Protein AF-A0A2J8MGM9-F1 (afdb_monomer)

InterPro domains:
  IPR020984 Speedy [PF11357] (32-90)
  IPR057742 Speedy E [PTHR31156] (1-90)

Radius of gyration: 18.79 Å; Cα contacts (8 Å, |Δi|>4): 68; chains: 1; bounding box: 29×54×42 Å

Secondary structure (DSSP, 8-state):
-PPPP--------BTTB----------SS-HHHHHHHHHHHTSHHHHHHHHH-TT-SSS-HHHHHHHHHHHHHS---TTT--HHHHHHT-

pLDDT: mean 79.92, std 18.1, range [38.66, 97.62]

Solvent-accessible surface area (backbone atoms only — not comparable to full-atom values): 5604 Å² total; per-residue (Å²): 136,82,84,80,86,79,76,64,60,68,62,80,63,70,90,84,51,86,49,78,51,70,63,72,83,60,68,78,53,50,74,54,36,54,52,30,49,56,54,45,61,68,32,74,67,50,40,51,50,57,67,65,45,78,82,38,82,76,66,31,75,63,47,52,50,44,30,43,48,44,47,40,67,68,71,61,61,42,86,72,66,47,72,67,57,53,63,75,46,91

Mean predicted aligned error: 11.96 Å

Nearest PDB structures (foldseek):
  7e34-assembly1_B-2  TM=9.172E-01  e=4.838E-02  Homo sapiens
  8t8m-assembly1_A  TM=3.516E-01  e=7.534E+00  Homo sapiens

Sequence (90 aa):
RAPEPEDTWVVEMLCGLKMKLKRKRASSVLPEHHKAFNRLLGDPVVQKFLAWDKDLRVSDKYLLAMVIAYFSRAGLFSWQYQRIHFFLAL

Organism: Pan troglodytes (NCBI:txid9598)

Foldseek 3Di:
DDDDDQPWDFDDDDPRDGDGPRPPPPPLQDVLLVVLLVVLCVDPVVVVVVVVPPVCPCPDPVLSVQLSNVSSVVPDGSVPDDNVSSVVRD

Structure (mmCIF, N/CA/C/O backbone):
data_AF-A0A2J8MGM9-F1
#
_entry.id   AF-A0A2J8MGM9-F1
#
loop_
_atom_site.group_PDB
_atom_site.id
_atom_site.type_symbol
_atom_site.label_atom_id
_atom_site.label_alt_id
_atom_site.label_comp_id
_atom_site.label_asym_id
_atom_site.label_entity_id
_atom_site.label_seq_id
_atom_site.pdbx_PDB_ins_code
_atom_site.Cartn_x
_atom_site.Cartn_y
_atom_site.Cartn_z
_atom_site.occupancy
_atom_site.B_iso_or_equiv
_atom_site.auth_seq_id
_atom_site.auth_comp_id
_atom_site.auth_asym_id
_atom_site.auth_atom_id
_atom_site.pdbx_PDB_model_num
ATOM 1 N N . ARG A 1 1 ? 15.089 21.625 31.103 1.00 38.66 1 ARG A N 1
ATOM 2 C CA . ARG A 1 1 ? 14.174 20.877 30.208 1.00 38.66 1 ARG A CA 1
ATOM 3 C C . ARG A 1 1 ? 13.393 21.924 29.423 1.00 38.66 1 ARG A C 1
ATOM 5 O O . ARG A 1 1 ? 12.541 22.570 30.013 1.00 38.66 1 ARG A O 1
ATOM 12 N N . ALA A 1 2 ? 13.812 22.209 28.189 1.00 38.66 2 ALA A N 1
ATOM 13 C CA . ALA A 1 2 ? 13.177 23.215 27.336 1.00 38.66 2 ALA A CA 1
ATOM 14 C C . ALA A 1 2 ? 11.838 22.676 26.789 1.00 38.66 2 ALA A C 1
ATOM 16 O O . ALA A 1 2 ? 11.737 21.461 26.606 1.00 38.66 2 ALA A O 1
ATOM 17 N N . PRO A 1 3 ? 10.813 23.522 26.582 1.00 49.84 3 PRO A N 1
ATOM 18 C CA . PRO A 1 3 ? 9.556 23.099 25.980 1.00 49.84 3 PRO A CA 1
ATOM 19 C C . PRO A 1 3 ? 9.710 22.998 24.454 1.00 49.84 3 PRO A C 1
ATOM 21 O O . PRO A 1 3 ? 10.239 23.905 23.817 1.00 49.84 3 PRO A O 1
ATOM 24 N N . GLU A 1 4 ? 9.262 21.878 23.889 1.00 51.53 4 GLU A N 1
ATOM 25 C CA . GLU A 1 4 ? 9.214 21.612 22.445 1.00 51.53 4 GLU A CA 1
ATOM 26 C C . GLU A 1 4 ? 8.316 22.636 21.713 1.00 51.53 4 GLU A C 1
ATOM 28 O O . GLU A 1 4 ? 7.290 23.051 22.265 1.00 51.53 4 GLU A O 1
ATOM 33 N N . PRO A 1 5 ? 8.653 23.052 20.478 1.00 50.31 5 PRO A N 1
ATOM 34 C CA . PRO A 1 5 ? 7.871 24.037 19.736 1.00 50.31 5 PRO A CA 1
ATOM 35 C C . PRO A 1 5 ? 6.562 23.431 19.204 1.00 50.31 5 PRO A C 1
ATOM 37 O O . PRO A 1 5 ? 6.560 22.519 18.380 1.00 50.31 5 PRO A O 1
ATOM 40 N N . GLU A 1 6 ? 5.420 23.959 19.652 1.00 52.09 6 GLU A N 1
ATOM 41 C CA . GLU A 1 6 ? 4.116 23.622 19.075 1.00 52.09 6 GLU A CA 1
ATOM 42 C C . GLU A 1 6 ? 3.905 24.322 17.722 1.00 52.09 6 GLU A C 1
ATOM 44 O O . GLU A 1 6 ? 3.634 25.523 17.669 1.00 52.09 6 GLU A O 1
ATOM 49 N N . ASP A 1 7 ? 3.923 23.552 16.631 1.00 54.59 7 ASP A N 1
ATOM 50 C CA . ASP A 1 7 ? 3.585 23.997 15.270 1.00 54.59 7 ASP A CA 1
ATOM 51 C C . ASP A 1 7 ? 2.095 24.384 15.142 1.00 54.59 7 ASP A C 1
ATOM 53 O O . ASP A 1 7 ? 1.242 23.622 14.676 1.00 54.59 7 ASP A O 1
ATOM 57 N N . THR A 1 8 ? 1.750 25.596 15.577 1.00 47.16 8 THR A N 1
ATOM 58 C CA . THR A 1 8 ? 0.402 26.171 15.465 1.00 47.16 8 THR A CA 1
ATOM 59 C C . THR A 1 8 ? 0.403 27.316 14.461 1.00 47.16 8 THR A C 1
ATOM 61 O O . THR A 1 8 ? 0.658 28.460 14.821 1.00 47.16 8 THR A O 1
ATOM 64 N N . TRP A 1 9 ? 0.068 27.037 13.203 1.00 54.16 9 TRP A N 1
ATOM 65 C CA . TRP A 1 9 ? -0.202 28.091 12.223 1.00 54.16 9 TRP A CA 1
ATOM 66 C C . TRP A 1 9 ? -1.632 28.611 12.417 1.00 54.16 9 TRP A C 1
ATOM 68 O O . TRP A 1 9 ? -2.600 27.875 12.236 1.00 54.16 9 TRP A O 1
ATOM 78 N N . VAL A 1 10 ? -1.776 29.875 12.815 1.00 50.00 10 VAL A N 1
ATOM 79 C CA . VAL A 1 10 ? -3.070 30.572 12.837 1.00 50.00 10 VAL A CA 1
ATOM 80 C C . VAL A 1 10 ? -3.374 31.006 11.404 1.00 50.00 10 VAL A C 1
ATOM 82 O O . VAL A 1 10 ? -2.702 31.885 10.879 1.00 50.00 10 VAL A O 1
ATOM 85 N N . VAL A 1 11 ? -4.353 30.378 10.750 1.00 52.06 11 VAL A N 1
ATOM 86 C CA . VAL A 1 11 ? -4.866 30.864 9.461 1.00 52.06 11 VAL A CA 1
ATOM 87 C C . VAL A 1 11 ? -5.885 31.956 9.766 1.00 52.06 11 VAL A C 1
ATOM 89 O O . VAL A 1 11 ? -6.998 31.670 10.205 1.00 52.06 11 VAL A O 1
ATOM 92 N N . GLU A 1 12 ? -5.484 33.213 9.606 1.00 55.69 12 GLU A N 1
ATOM 93 C CA . GLU A 1 12 ? -6.382 34.356 9.751 1.00 55.69 12 GLU A CA 1
ATOM 94 C C . GLU A 1 12 ? -7.233 34.529 8.478 1.00 55.69 12 GLU A C 1
ATOM 96 O O . GLU A 1 12 ? -6.706 34.691 7.384 1.00 55.69 12 GLU A O 1
ATOM 101 N N . MET A 1 13 ? -8.558 34.515 8.681 1.00 50.31 13 MET A N 1
ATOM 102 C CA . MET A 1 13 ? -9.659 34.926 7.794 1.00 50.31 13 MET A CA 1
ATOM 103 C C . MET A 1 13 ? -10.281 33.931 6.794 1.00 50.31 13 MET A C 1
ATOM 105 O O . MET A 1 13 ? -9.932 33.873 5.620 1.00 50.31 13 MET A O 1
ATOM 109 N N . LEU A 1 14 ? -11.417 33.362 7.217 1.00 54.12 14 LEU A N 1
ATOM 110 C CA . LEU A 1 14 ? -12.672 33.471 6.460 1.00 54.12 14 LEU A CA 1
ATOM 111 C C . LEU A 1 14 ? -13.569 34.472 7.213 1.00 54.12 14 LEU A C 1
ATOM 113 O O . LEU A 1 14 ? -13.948 34.227 8.355 1.00 54.12 14 LEU A O 1
ATOM 117 N N . CYS A 1 15 ? -13.846 35.629 6.603 1.00 56.69 15 CYS A N 1
ATOM 118 C CA . CYS A 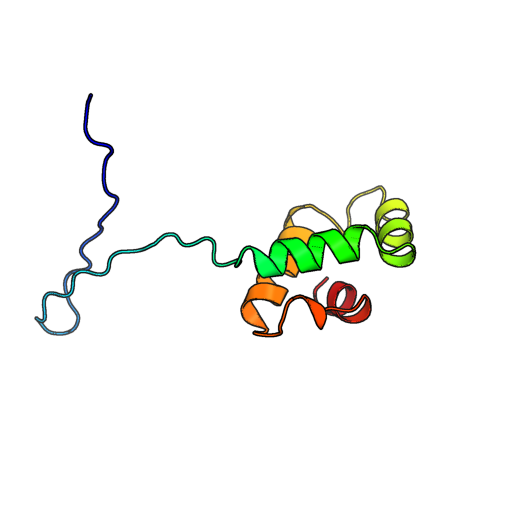1 15 ? -14.831 36.623 7.066 1.00 56.69 15 CYS A CA 1
ATOM 119 C C . CYS A 1 15 ? -14.711 37.088 8.537 1.00 56.69 15 CYS A C 1
ATOM 121 O O . CYS A 1 15 ? -15.693 37.085 9.273 1.00 56.69 15 CYS A O 1
ATOM 123 N N . GLY A 1 16 ? -13.519 37.505 8.983 1.00 59.28 16 GLY A N 1
ATOM 124 C CA . GLY A 1 16 ? -13.350 38.202 10.273 1.00 59.28 16 GLY A CA 1
ATOM 125 C C . GLY A 1 16 ? -13.494 37.339 11.536 1.00 59.28 16 GLY A C 1
ATOM 126 O O . GLY A 1 16 ? -13.289 37.843 12.639 1.00 59.28 16 GLY A O 1
ATOM 127 N N . LEU A 1 17 ? -13.783 36.040 11.404 1.00 60.56 17 LEU A N 1
ATOM 128 C CA . LEU A 1 17 ? -1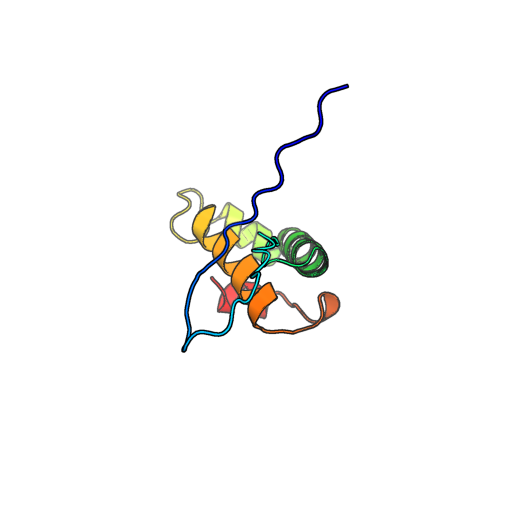3.835 35.112 12.530 1.00 60.56 17 LEU A CA 1
ATOM 129 C C . LEU A 1 17 ? -12.460 34.465 12.753 1.00 60.56 17 LEU A C 1
ATOM 131 O O . LEU A 1 17 ? -11.972 33.684 11.934 1.00 60.56 17 LEU A O 1
ATOM 135 N N . LYS A 1 18 ? -11.822 34.788 13.882 1.00 61.50 18 LYS A N 1
ATOM 136 C CA . LYS A 1 18 ? -10.521 34.228 14.272 1.00 61.50 18 LYS A CA 1
ATOM 137 C C . LYS A 1 18 ? -10.679 32.766 14.696 1.00 61.50 18 LYS A C 1
ATOM 139 O O . LYS A 1 18 ? -11.029 32.483 15.838 1.00 61.50 18 LYS A O 1
ATOM 144 N N . MET A 1 19 ? -10.390 31.831 13.794 1.00 66.12 19 MET A N 1
ATOM 145 C CA . MET A 1 19 ? -10.330 30.402 14.114 1.00 66.12 19 MET A CA 1
ATOM 146 C C . MET A 1 19 ? -8.880 29.926 14.239 1.00 66.12 19 MET A C 1
ATOM 148 O O . MET A 1 19 ? -8.049 30.161 13.365 1.00 66.12 19 MET A O 1
ATOM 152 N N . LYS A 1 20 ? -8.557 29.225 15.333 1.00 65.94 20 LYS A N 1
ATOM 153 C CA . LYS A 1 20 ? -7.268 28.537 15.489 1.00 65.94 20 LYS A CA 1
ATOM 154 C C . LYS A 1 20 ? -7.368 27.142 14.878 1.00 65.94 20 LYS A C 1
ATOM 156 O O . LYS A 1 20 ? -7.814 26.208 15.539 1.00 65.94 20 LYS A O 1
ATOM 161 N N . LEU A 1 21 ? -6.919 26.983 13.637 1.00 58.38 21 LEU A N 1
ATOM 162 C CA . LEU A 1 21 ? -6.755 25.658 13.049 1.00 58.38 21 LEU A CA 1
ATOM 163 C C . LEU A 1 21 ? -5.447 25.042 13.559 1.00 58.38 21 LEU A C 1
ATOM 165 O O . LEU A 1 21 ? -4.366 25.312 13.044 1.00 58.38 21 LEU A O 1
ATOM 169 N N . LYS A 1 22 ? -5.525 24.187 14.582 1.00 59.91 22 LYS A N 1
ATOM 170 C CA . LYS A 1 22 ? -4.40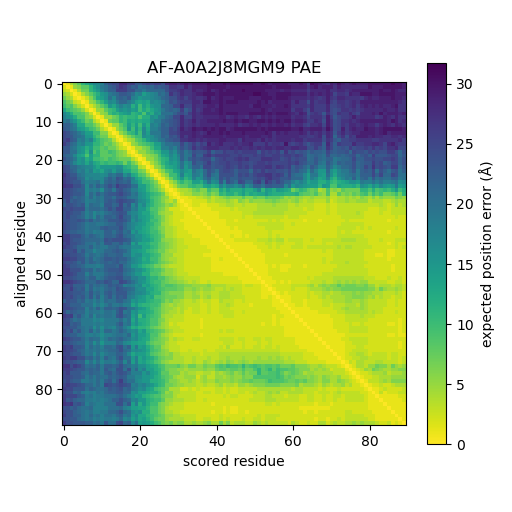8 23.298 14.923 1.00 59.91 22 LYS A CA 1
ATOM 171 C C . LYS A 1 22 ? -4.266 22.310 13.766 1.00 59.91 22 LYS A C 1
ATOM 173 O O . LYS A 1 22 ? -5.014 21.336 13.690 1.00 59.91 22 LYS A O 1
ATOM 178 N N . ARG A 1 23 ? -3.323 22.549 12.850 1.00 54.72 23 ARG A N 1
ATOM 179 C CA . ARG A 1 23 ? -2.912 21.529 11.880 1.00 54.72 23 ARG A CA 1
ATOM 180 C C . ARG A 1 23 ? -2.226 20.418 12.672 1.00 54.72 23 ARG A C 1
ATOM 182 O O . ARG A 1 23 ? -1.009 20.392 12.797 1.00 54.72 23 ARG A O 1
ATOM 189 N N . LYS A 1 24 ? -3.006 19.470 13.198 1.00 57.44 24 LYS A N 1
ATOM 190 C CA . LYS A 1 24 ? -2.467 18.145 13.481 1.00 57.44 24 LYS A CA 1
ATOM 191 C C . LYS A 1 24 ? -1.992 17.640 12.131 1.00 57.44 24 LYS A C 1
ATOM 193 O O . LYS A 1 24 ? -2.808 17.301 11.276 1.00 57.44 24 LYS A O 1
ATOM 198 N N . ARG A 1 25 ? -0.677 17.603 11.925 1.00 52.66 25 ARG A N 1
ATOM 199 C CA . ARG A 1 25 ? -0.069 16.765 10.894 1.00 52.66 25 ARG A CA 1
ATOM 200 C C . ARG A 1 25 ? -0.260 15.320 11.356 1.00 52.66 25 ARG A C 1
ATOM 202 O O . ARG A 1 25 ? 0.679 14.634 11.732 1.00 52.66 25 ARG A O 1
ATOM 209 N N . ALA A 1 26 ? -1.519 14.903 11.455 1.00 56.31 26 ALA A N 1
ATOM 210 C CA . ALA A 1 26 ? -1.847 13.517 11.635 1.00 56.31 26 ALA A CA 1
ATOM 211 C C . ALA A 1 26 ? -1.307 12.852 10.379 1.00 56.31 26 ALA A C 1
ATOM 213 O O . ALA A 1 26 ? -1.627 13.273 9.265 1.00 56.31 26 ALA A O 1
ATOM 214 N N . SER A 1 27 ? -0.448 11.855 10.565 1.00 55.47 27 SER A N 1
ATOM 215 C CA . SER A 1 27 ? -0.359 10.771 9.602 1.00 55.47 27 SER A CA 1
ATOM 216 C C . SER A 1 27 ? -1.785 10.501 9.119 1.00 55.47 27 SER A C 1
ATOM 218 O O . SER A 1 27 ? -2.628 10.116 9.929 1.00 55.47 27 SER A O 1
ATOM 220 N N . SER A 1 28 ? -2.102 10.797 7.850 1.00 62.84 28 SER A N 1
ATOM 221 C CA . SER A 1 28 ? -3.458 10.536 7.341 1.00 62.84 28 SER A CA 1
ATOM 222 C C . SER A 1 28 ? -3.770 9.043 7.398 1.00 62.84 28 SER A C 1
ATOM 224 O O . SER A 1 28 ? -4.921 8.640 7.280 1.00 62.84 28 SER A O 1
ATOM 226 N N . VAL A 1 29 ? -2.720 8.236 7.551 1.00 68.75 29 VAL A N 1
ATOM 227 C CA . VAL A 1 29 ? -2.773 6.805 7.706 1.00 68.75 29 VAL A CA 1
ATOM 228 C C . VAL A 1 29 ? -2.928 6.455 9.176 1.00 68.75 29 VAL A C 1
ATOM 230 O O . VAL A 1 29 ? -2.021 6.644 9.991 1.00 68.75 29 VAL A O 1
ATOM 233 N N . LEU A 1 30 ? -4.103 5.927 9.499 1.00 77.75 30 LEU A N 1
ATOM 234 C CA . LEU A 1 30 ? -4.401 5.343 10.798 1.00 77.75 30 LEU A CA 1
ATOM 235 C C . LEU A 1 30 ? -3.545 4.069 11.013 1.00 77.75 30 LEU A C 1
ATOM 237 O O . LEU A 1 30 ? -3.367 3.297 10.062 1.00 77.75 30 LEU A O 1
ATOM 241 N N . PRO A 1 31 ? -3.023 3.800 12.228 1.00 81.31 31 PRO A N 1
ATOM 242 C CA . PRO A 1 31 ? -2.205 2.612 12.521 1.00 81.31 31 PRO A CA 1
ATOM 243 C C . PRO A 1 31 ? -2.834 1.273 12.093 1.00 81.31 31 PRO A C 1
ATOM 245 O O . PRO A 1 31 ? -2.135 0.312 11.768 1.00 81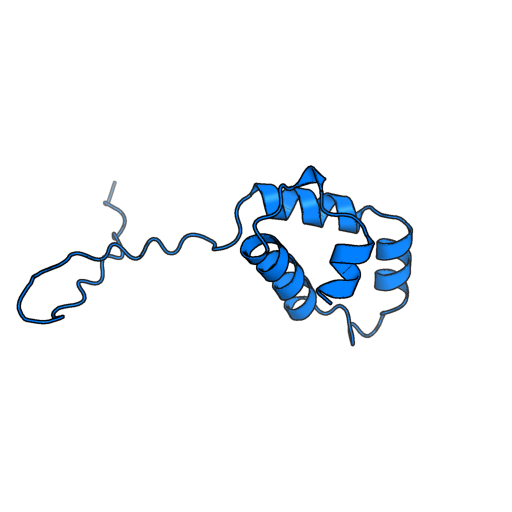.31 31 PRO A O 1
ATOM 248 N N . GLU A 1 32 ? -4.158 1.200 12.055 1.00 85.69 32 GLU A N 1
ATOM 249 C CA . GLU A 1 32 ? -4.946 0.056 11.607 1.00 85.69 32 GLU A CA 1
ATOM 250 C C . GLU A 1 32 ? -4.695 -0.270 10.128 1.00 85.69 32 GLU A C 1
ATOM 252 O O . GLU A 1 32 ? -4.607 -1.445 9.765 1.00 85.69 32 GLU A O 1
ATOM 257 N N . HIS A 1 33 ? -4.520 0.744 9.278 1.00 87.06 33 HIS A N 1
ATOM 258 C CA . HIS A 1 33 ? -4.244 0.549 7.852 1.00 87.06 33 HIS A CA 1
ATOM 259 C C . HIS A 1 33 ? -2.816 0.055 7.615 1.00 87.06 33 HIS A C 1
ATOM 261 O O . HIS A 1 33 ? -2.600 -0.777 6.734 1.00 87.06 33 HIS A O 1
ATOM 267 N N . HIS A 1 34 ? -1.860 0.460 8.458 1.00 87.25 34 HIS A N 1
ATOM 268 C CA . HIS A 1 34 ? -0.517 -0.127 8.448 1.00 87.25 34 HIS A CA 1
ATOM 269 C C . HIS A 1 34 ? -0.550 -1.624 8.781 1.00 87.25 34 HIS A C 1
ATOM 271 O O . HIS A 1 34 ? 0.125 -2.414 8.124 1.00 87.25 34 HIS A O 1
ATOM 277 N N . LYS A 1 35 ? -1.368 -2.046 9.757 1.00 89.94 35 LYS A N 1
ATOM 278 C CA . LYS A 1 35 ? -1.526 -3.476 10.090 1.00 89.94 35 LYS A CA 1
ATOM 279 C C . LYS A 1 35 ? -2.109 -4.272 8.920 1.00 89.94 35 LYS A C 1
ATOM 281 O O . LYS A 1 35 ? -1.615 -5.357 8.620 1.00 89.94 35 LYS A O 1
ATOM 286 N N . ALA A 1 36 ? -3.128 -3.729 8.254 1.00 90.94 36 ALA A N 1
ATOM 287 C CA . ALA A 1 36 ? -3.733 -4.349 7.076 1.00 90.94 36 ALA A CA 1
ATOM 288 C C . ALA A 1 36 ? -2.722 -4.500 5.931 1.00 90.94 36 ALA A C 1
ATOM 290 O O . ALA A 1 36 ? -2.579 -5.581 5.361 1.00 90.94 36 ALA A O 1
ATOM 291 N N . PHE A 1 37 ? -1.973 -3.435 5.648 1.00 92.75 37 PHE A N 1
ATOM 292 C CA . PHE A 1 37 ? -0.927 -3.442 4.634 1.00 92.75 37 PHE A CA 1
ATOM 293 C C . PHE A 1 37 ? 0.174 -4.465 4.945 1.00 92.75 37 PHE A C 1
ATOM 295 O O . PHE A 1 37 ? 0.487 -5.297 4.098 1.00 92.75 37 PHE A O 1
ATOM 302 N N . ASN A 1 38 ? 0.690 -4.492 6.177 1.00 92.38 38 ASN A N 1
ATOM 303 C CA . ASN A 1 38 ? 1.719 -5.454 6.586 1.00 92.38 38 ASN A CA 1
ATOM 304 C C . ASN A 1 38 ? 1.242 -6.910 6.471 1.00 92.38 38 ASN A C 1
ATOM 306 O O . ASN A 1 38 ? 2.009 -7.777 6.058 1.00 92.38 38 ASN A O 1
ATOM 310 N N . ARG A 1 39 ? -0.031 -7.188 6.784 1.00 94.31 39 ARG A N 1
ATOM 311 C CA . ARG A 1 39 ? -0.625 -8.517 6.575 1.00 94.31 39 ARG A CA 1
ATOM 312 C C . ARG A 1 39 ? -0.612 -8.904 5.0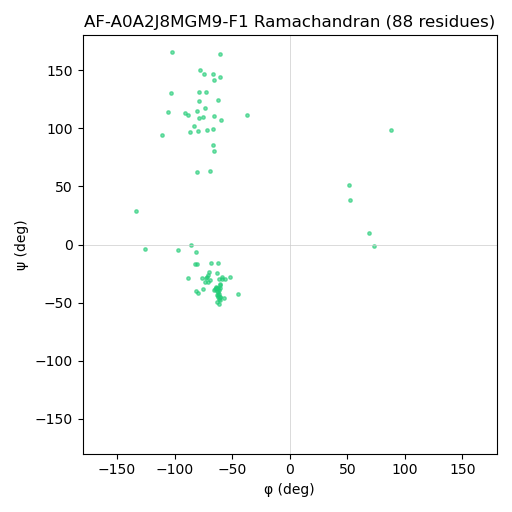95 1.00 94.31 39 ARG A C 1
ATOM 314 O O . ARG A 1 39 ? -0.305 -10.048 4.776 1.00 94.31 39 ARG A O 1
ATOM 321 N N . LEU A 1 40 ? -0.943 -7.966 4.209 1.00 94.81 40 LEU A N 1
ATOM 322 C CA . LEU A 1 40 ? -0.975 -8.196 2.764 1.00 94.81 40 LEU A CA 1
ATOM 323 C C . LEU A 1 40 ? 0.424 -8.346 2.163 1.00 94.81 40 LEU A C 1
ATOM 325 O O . LEU A 1 40 ? 0.594 -9.158 1.265 1.00 94.81 40 LEU A O 1
ATOM 329 N N . LEU A 1 41 ? 1.441 -7.667 2.697 1.00 94.44 41 LEU A N 1
ATOM 330 C CA . LEU A 1 41 ? 2.838 -7.921 2.321 1.00 94.44 41 LEU A CA 1
ATOM 331 C C . LEU A 1 41 ? 3.314 -9.338 2.686 1.00 94.44 41 LEU A C 1
ATOM 333 O O . LEU A 1 41 ? 4.249 -9.853 2.078 1.00 94.44 41 LEU A O 1
ATOM 337 N N . GLY A 1 42 ? 2.682 -9.976 3.673 1.00 94.38 42 GLY A N 1
ATOM 338 C CA . GLY A 1 42 ? 2.916 -11.378 4.023 1.00 94.38 42 GLY A CA 1
ATOM 339 C C . GLY A 1 42 ? 2.173 -12.380 3.134 1.00 94.38 42 GLY A C 1
ATOM 340 O O . GLY A 1 42 ? 2.370 -13.584 3.280 1.00 94.38 42 GLY A O 1
ATOM 341 N N . ASP A 1 43 ? 1.301 -11.921 2.234 1.00 96.31 43 ASP A N 1
ATOM 342 C CA . ASP A 1 43 ? 0.523 -12.803 1.374 1.00 96.31 43 ASP A CA 1
ATOM 343 C C . ASP A 1 43 ? 1.411 -13.436 0.280 1.00 96.31 43 ASP A C 1
ATOM 345 O O . ASP A 1 43 ? 2.104 -12.708 -0.432 1.00 96.31 43 ASP A O 1
ATOM 349 N N . PRO A 1 44 ? 1.367 -14.768 0.066 1.00 97.19 44 PRO A N 1
ATOM 350 C CA . PRO A 1 44 ? 2.265 -15.441 -0.875 1.00 97.19 44 PRO A CA 1
ATOM 351 C C . PRO A 1 44 ? 2.182 -14.933 -2.318 1.00 97.19 44 PRO A C 1
ATOM 353 O O . PRO A 1 44 ? 3.161 -15.022 -3.057 1.00 97.19 44 PRO A O 1
ATOM 356 N N . VAL A 1 45 ? 1.024 -14.434 -2.756 1.00 96.88 45 VAL A N 1
ATOM 357 C CA . VAL A 1 45 ? 0.864 -13.912 -4.120 1.00 96.88 45 VAL A CA 1
ATOM 358 C C . VAL A 1 45 ? 1.398 -12.491 -4.212 1.00 96.88 45 VAL A C 1
ATOM 360 O O . VAL A 1 45 ? 2.084 -12.181 -5.182 1.00 96.88 45 VAL A O 1
ATOM 363 N N . VAL A 1 46 ? 1.156 -11.656 -3.197 1.00 95.81 46 VAL A N 1
ATOM 364 C CA . VAL A 1 46 ? 1.755 -10.313 -3.121 1.00 95.81 46 VAL A CA 1
ATOM 365 C C . VAL A 1 46 ? 3.278 -10.420 -3.049 1.00 95.81 46 VAL A C 1
ATOM 367 O O . VAL A 1 46 ? 3.971 -9.735 -3.792 1.00 95.81 46 VAL A O 1
ATOM 370 N N . GLN A 1 47 ? 3.819 -11.343 -2.252 1.00 96.81 47 GLN A N 1
ATOM 371 C CA . GLN A 1 47 ? 5.263 -11.585 -2.188 1.00 96.81 47 GLN A CA 1
ATOM 372 C C . GLN A 1 47 ? 5.846 -12.026 -3.529 1.00 96.81 47 GLN A C 1
ATOM 374 O O . GLN A 1 47 ? 6.875 -11.502 -3.949 1.00 96.81 47 GLN A O 1
ATOM 379 N N . LYS A 1 48 ? 5.190 -12.963 -4.225 1.00 97.62 48 LYS A N 1
ATOM 380 C CA . LYS A 1 48 ? 5.619 -13.388 -5.567 1.00 97.62 48 LYS A CA 1
ATOM 381 C C . LYS A 1 48 ? 5.584 -12.236 -6.567 1.00 97.62 48 LYS A C 1
ATOM 383 O O . LYS A 1 48 ? 6.489 -12.139 -7.387 1.00 97.62 48 LYS A O 1
ATOM 388 N N . PHE A 1 49 ? 4.575 -11.373 -6.487 1.00 96.62 49 PHE A N 1
ATOM 389 C CA . PHE A 1 49 ? 4.474 -10.178 -7.319 1.00 96.62 49 PHE A CA 1
ATOM 390 C C . PHE A 1 49 ? 5.627 -9.196 -7.053 1.00 96.62 49 PHE A C 1
ATOM 392 O O . PHE A 1 49 ? 6.314 -8.803 -7.991 1.00 96.62 49 PHE A O 1
ATOM 399 N N . LEU A 1 50 ? 5.906 -8.877 -5.786 1.00 95.81 50 LEU A N 1
ATOM 400 C CA . LEU A 1 50 ? 7.014 -7.988 -5.413 1.00 95.81 50 LEU A CA 1
ATOM 401 C C . LEU A 1 50 ? 8.381 -8.578 -5.792 1.00 95.81 50 LEU A C 1
ATOM 403 O O . LEU A 1 50 ? 9.269 -7.862 -6.235 1.00 95.81 50 LEU A O 1
ATOM 407 N N . ALA A 1 51 ? 8.553 -9.896 -5.660 1.00 96.69 51 ALA A N 1
ATOM 408 C CA . ALA A 1 51 ? 9.777 -10.585 -6.071 1.00 96.69 51 ALA A CA 1
ATOM 409 C C . ALA A 1 51 ? 9.946 -10.651 -7.601 1.00 96.69 51 ALA A C 1
ATOM 411 O O . ALA A 1 51 ? 11.068 -10.784 -8.099 1.00 96.69 51 ALA A O 1
ATOM 412 N N . TRP A 1 52 ? 8.837 -10.602 -8.341 1.00 97.44 52 TRP A N 1
ATOM 413 C CA . TRP A 1 52 ? 8.833 -10.539 -9.798 1.00 97.44 52 TRP A CA 1
ATOM 414 C C . TRP A 1 52 ? 9.204 -9.136 -10.300 1.00 97.44 52 TRP A C 1
ATOM 416 O O . TRP A 1 52 ? 9.986 -9.031 -11.246 1.00 97.44 52 TRP A O 1
ATOM 426 N N . ASP A 1 53 ? 8.744 -8.072 -9.634 1.00 96.19 53 ASP A N 1
ATOM 427 C CA . ASP A 1 53 ? 9.061 -6.676 -9.976 1.00 96.19 53 ASP A CA 1
ATOM 428 C C . ASP A 1 53 ? 10.437 -6.223 -9.444 1.00 96.19 53 ASP A C 1
ATOM 430 O O . ASP A 1 53 ? 10.567 -5.312 -8.627 1.00 96.19 53 ASP A O 1
ATOM 434 N N . LYS A 1 54 ? 11.501 -6.875 -9.923 1.00 94.56 54 LYS A N 1
ATOM 435 C CA . LYS A 1 54 ? 12.889 -6.623 -9.483 1.00 94.56 54 LYS A CA 1
ATOM 436 C C . LYS A 1 54 ? 13.384 -5.203 -9.757 1.00 94.56 54 LYS A C 1
ATOM 438 O O . LYS A 1 54 ? 14.226 -4.700 -9.020 1.00 94.56 54 LYS A O 1
ATOM 443 N N . ASP A 1 55 ? 12.866 -4.583 -10.812 1.00 94.50 55 ASP A N 1
ATOM 444 C CA . ASP A 1 55 ? 13.224 -3.225 -11.224 1.00 94.50 55 ASP A CA 1
ATOM 445 C C . ASP A 1 55 ? 12.390 -2.157 -10.489 1.00 94.50 55 ASP A C 1
ATOM 447 O O . ASP A 1 55 ? 12.576 -0.968 -10.746 1.00 94.50 55 ASP A O 1
ATOM 451 N N . LEU A 1 56 ? 11.469 -2.565 -9.600 1.00 93.19 56 LEU A N 1
ATOM 452 C CA . LEU A 1 56 ? 10.538 -1.691 -8.880 1.00 93.19 56 LEU A CA 1
ATOM 453 C C . LEU A 1 56 ? 9.751 -0.764 -9.821 1.00 93.19 56 LEU A C 1
ATOM 455 O O . LEU A 1 56 ? 9.529 0.403 -9.508 1.00 93.19 56 LEU A O 1
ATOM 459 N N . ARG A 1 57 ? 9.348 -1.255 -10.997 1.00 94.44 57 ARG A N 1
ATOM 460 C CA . ARG A 1 57 ? 8.645 -0.428 -11.994 1.00 94.44 57 ARG A CA 1
ATOM 461 C C . ARG A 1 57 ? 7.190 -0.188 -11.624 1.00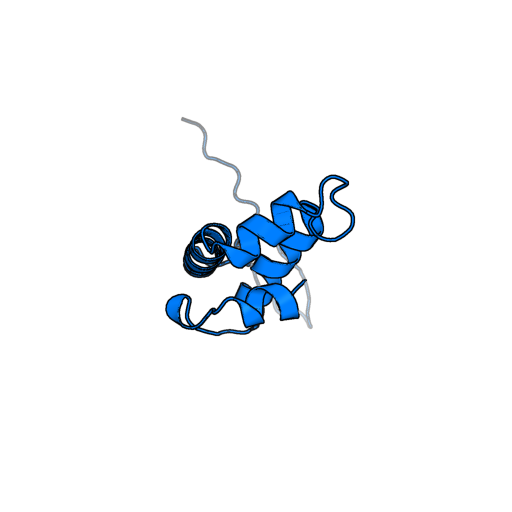 94.44 57 ARG A C 1
ATOM 463 O O . ARG A 1 57 ? 6.623 0.816 -12.040 1.00 94.44 57 ARG A O 1
ATOM 470 N N . VAL A 1 58 ? 6.588 -1.130 -10.903 1.00 94.00 58 VAL A N 1
ATOM 471 C CA . VAL A 1 58 ? 5.162 -1.112 -10.539 1.00 94.00 58 VAL A CA 1
ATOM 472 C C . VAL A 1 58 ? 4.939 -1.242 -9.033 1.00 94.00 58 VAL A C 1
ATOM 474 O O . VAL A 1 58 ? 3.812 -1.158 -8.564 1.00 94.00 58 VAL A O 1
ATOM 477 N N . SER A 1 59 ? 6.004 -1.437 -8.258 1.00 95.62 59 SER A N 1
ATOM 478 C CA . SER A 1 59 ? 5.956 -1.614 -6.806 1.00 95.62 59 SER A CA 1
ATOM 479 C C . SER A 1 59 ? 6.994 -0.779 -6.055 1.00 95.62 59 SER A C 1
ATOM 481 O O . SER A 1 59 ? 7.434 -1.144 -4.962 1.00 95.62 59 SER A O 1
ATOM 483 N N . ASP A 1 60 ? 7.387 0.370 -6.613 1.00 96.19 60 ASP A N 1
ATOM 484 C CA . ASP A 1 60 ? 8.285 1.277 -5.910 1.00 96.19 60 ASP A CA 1
ATOM 485 C C . ASP A 1 60 ? 7.691 1.780 -4.579 1.00 96.19 60 ASP A C 1
ATOM 487 O O . ASP A 1 60 ? 6.492 1.697 -4.290 1.00 96.19 60 ASP A O 1
ATOM 491 N N . LYS A 1 61 ? 8.564 2.332 -3.733 1.00 95.19 61 LYS A N 1
ATOM 492 C CA . LYS A 1 61 ? 8.201 2.783 -2.383 1.00 95.19 61 LYS A CA 1
ATOM 493 C C . LYS A 1 61 ? 7.095 3.847 -2.354 1.00 95.19 61 LYS A C 1
ATOM 495 O O . LYS A 1 61 ? 6.388 3.936 -1.353 1.00 95.19 61 LYS A O 1
ATOM 500 N N . TYR A 1 62 ? 6.953 4.663 -3.397 1.00 95.31 62 TYR A N 1
ATOM 501 C CA . TYR A 1 62 ? 5.910 5.680 -3.504 1.00 95.31 62 TYR A CA 1
ATOM 502 C C . TYR A 1 62 ? 4.579 5.063 -3.922 1.00 95.31 62 TYR A C 1
ATOM 504 O O . TYR A 1 62 ? 3.567 5.398 -3.308 1.00 95.31 62 TYR A O 1
ATOM 512 N N . LEU A 1 63 ? 4.574 4.120 -4.869 1.00 95.44 63 LEU A N 1
ATOM 513 C CA . LEU A 1 63 ? 3.367 3.359 -5.223 1.00 95.44 63 LEU A CA 1
ATOM 514 C C . LEU A 1 63 ? 2.839 2.569 -4.020 1.00 95.44 63 LEU A C 1
ATOM 516 O O . LEU A 1 63 ? 1.665 2.665 -3.668 1.00 95.44 63 LEU A O 1
ATOM 520 N N . LEU A 1 64 ? 3.722 1.888 -3.289 1.00 95.31 64 LEU A N 1
ATOM 521 C CA . LEU A 1 64 ? 3.339 1.193 -2.057 1.00 95.31 64 LEU A CA 1
ATOM 522 C C . LEU A 1 64 ? 2.842 2.154 -0.965 1.00 95.31 64 LEU A C 1
ATOM 524 O O . LEU A 1 64 ? 1.881 1.845 -0.258 1.00 95.31 64 LEU A O 1
ATOM 528 N N . ALA A 1 65 ? 3.440 3.343 -0.837 1.00 92.88 65 ALA A N 1
ATOM 529 C CA . ALA A 1 65 ? 2.922 4.376 0.060 1.00 92.88 65 ALA A CA 1
ATOM 530 C C . ALA A 1 65 ? 1.531 4.874 -0.378 1.00 92.88 65 ALA A C 1
ATOM 532 O O . ALA A 1 65 ? 0.672 5.124 0.474 1.00 92.88 65 ALA A O 1
ATOM 533 N N . MET A 1 66 ? 1.278 4.972 -1.687 1.00 94.25 66 MET A N 1
ATOM 534 C CA . MET A 1 66 ? -0.035 5.316 -2.232 1.00 94.25 66 MET A CA 1
ATOM 535 C C . MET A 1 66 ? -1.089 4.248 -1.926 1.00 94.25 66 MET A C 1
ATOM 537 O O . MET A 1 66 ? -2.199 4.620 -1.549 1.00 94.25 66 MET A O 1
ATOM 541 N N . VAL A 1 67 ? -0.750 2.955 -1.964 1.00 93.62 67 VAL A N 1
ATOM 542 C CA . VAL A 1 67 ? -1.666 1.870 -1.551 1.00 93.62 67 VAL A CA 1
ATOM 543 C C . VAL A 1 67 ? -2.138 2.062 -0.106 1.00 93.62 67 VAL A C 1
ATOM 545 O O . VAL A 1 67 ? -3.334 2.001 0.187 1.00 93.62 67 VAL A O 1
ATOM 548 N N . ILE A 1 68 ? -1.218 2.364 0.815 1.00 91.19 68 ILE A N 1
ATOM 549 C CA . ILE A 1 68 ? -1.558 2.608 2.226 1.00 91.19 68 ILE A CA 1
ATOM 550 C C . ILE A 1 68 ? -2.422 3.873 2.379 1.00 91.19 68 ILE A C 1
ATOM 552 O O . ILE A 1 68 ? -3.374 3.904 3.171 1.00 91.19 68 ILE A O 1
ATOM 556 N N . ALA A 1 69 ? -2.125 4.922 1.607 1.00 91.00 69 ALA A N 1
ATOM 557 C CA . ALA A 1 69 ? -2.944 6.129 1.576 1.00 91.00 69 ALA A CA 1
ATOM 558 C C . ALA A 1 69 ? -4.360 5.837 1.046 1.00 91.00 69 ALA A C 1
ATOM 560 O O . ALA A 1 69 ? -5.335 6.339 1.610 1.00 91.00 69 ALA A O 1
ATOM 561 N N . TYR A 1 70 ? -4.494 4.985 0.026 1.00 91.81 70 TYR A N 1
ATOM 562 C CA . TYR A 1 70 ? -5.783 4.535 -0.496 1.00 91.81 70 TYR A CA 1
ATOM 563 C C . TYR A 1 70 ? -6.579 3.775 0.567 1.00 91.81 70 TYR A C 1
ATOM 565 O O . TYR A 1 70 ? -7.742 4.096 0.801 1.00 91.81 70 TYR A O 1
ATOM 573 N N . PHE A 1 71 ? -5.944 2.857 1.301 1.00 88.56 71 PHE A N 1
ATOM 574 C CA . PHE A 1 71 ? -6.600 2.138 2.402 1.00 88.56 71 PHE A CA 1
ATOM 575 C C . PHE A 1 71 ? -7.098 3.082 3.500 1.00 88.56 71 PHE A C 1
ATOM 577 O O . PHE A 1 71 ? -8.146 2.868 4.107 1.00 88.56 71 PHE A O 1
ATOM 584 N N . SER A 1 72 ? -6.369 4.164 3.738 1.00 86.0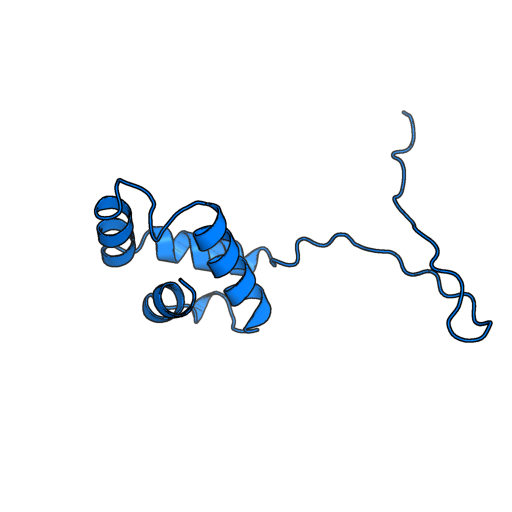0 72 SER A N 1
ATOM 585 C CA . SER A 1 72 ? -6.772 5.162 4.730 1.00 86.00 72 SER A CA 1
ATOM 586 C C . SER A 1 72 ? -7.957 6.005 4.263 1.00 86.00 72 SER A C 1
ATOM 588 O O . SER A 1 72 ? -8.754 6.467 5.073 1.00 86.00 72 SER A O 1
ATOM 590 N N . ARG A 1 73 ? -8.095 6.194 2.948 1.00 88.25 73 ARG A N 1
ATOM 591 C CA . ARG A 1 73 ? -9.169 6.985 2.331 1.00 88.25 73 ARG A CA 1
ATOM 592 C C . ARG A 1 73 ? -10.426 6.173 2.033 1.00 88.25 73 ARG A C 1
ATOM 594 O O . ARG A 1 73 ? -11.510 6.742 2.051 1.00 88.25 73 ARG A O 1
ATOM 601 N N . ALA A 1 74 ? -10.297 4.874 1.772 1.00 87.69 74 ALA A N 1
ATOM 602 C CA . ALA A 1 74 ? -11.426 3.998 1.459 1.00 87.69 74 ALA A CA 1
ATOM 603 C C . ALA A 1 74 ? -12.364 3.770 2.660 1.00 87.69 74 ALA A C 1
ATOM 605 O O . ALA A 1 74 ? -13.484 3.305 2.477 1.00 87.69 74 ALA A O 1
ATOM 606 N N . GLY A 1 75 ? -11.927 4.090 3.885 1.00 80.19 75 GLY A N 1
ATOM 607 C CA . GLY A 1 75 ? -12.768 4.024 5.085 1.00 80.19 75 GLY A CA 1
ATOM 608 C C . GLY A 1 75 ? -13.162 2.606 5.515 1.00 80.19 75 GLY A C 1
ATOM 609 O O . GLY A 1 75 ? -13.998 2.449 6.400 1.00 80.19 75 GLY A O 1
ATOM 610 N N . LEU A 1 76 ? -12.571 1.569 4.909 1.00 81.88 76 LEU A N 1
ATOM 611 C CA . LEU A 1 76 ? -12.809 0.176 5.284 1.00 81.88 76 LEU A CA 1
ATOM 612 C C . LEU A 1 76 ? -12.032 -0.191 6.550 1.00 81.88 76 LEU A C 1
ATOM 614 O O . LEU A 1 76 ? -10.928 0.301 6.807 1.00 81.88 76 LEU A O 1
ATOM 618 N N . PHE A 1 77 ? -12.584 -1.133 7.313 1.00 81.56 77 PHE A N 1
ATOM 619 C CA . PHE A 1 77 ? -11.899 -1.710 8.462 1.00 81.56 77 PHE A CA 1
ATOM 620 C C . PHE A 1 77 ? -10.666 -2.524 8.043 1.00 81.56 77 PHE A C 1
ATOM 622 O O . PHE A 1 77 ? -10.661 -3.204 7.017 1.00 81.56 77 PHE A O 1
ATOM 629 N N . SER A 1 78 ? -9.631 -2.523 8.886 1.00 79.56 78 SER A N 1
ATOM 630 C CA . SER A 1 78 ? -8.333 -3.154 8.601 1.00 79.56 78 SER A CA 1
ATOM 631 C C . SER A 1 78 ? -8.404 -4.646 8.257 1.00 79.56 78 SER A C 1
ATOM 633 O O . SER A 1 78 ? -7.587 -5.137 7.481 1.00 79.56 78 SER A O 1
ATOM 635 N N . TRP A 1 79 ? -9.383 -5.379 8.791 1.00 79.56 79 TRP A N 1
ATOM 636 C CA . TRP A 1 79 ? -9.548 -6.811 8.524 1.00 79.56 79 TRP A CA 1
ATOM 637 C C . TRP A 1 79 ? -10.238 -7.128 7.192 1.00 79.56 79 TRP A C 1
ATOM 639 O O . TRP A 1 79 ? -10.155 -8.272 6.744 1.00 79.56 79 TRP A O 1
ATOM 649 N N . GLN A 1 80 ? -10.915 -6.155 6.573 1.00 87.12 80 GLN A N 1
ATOM 650 C CA . GLN A 1 80 ? -11.624 -6.356 5.304 1.00 87.12 80 GLN A CA 1
ATOM 651 C C . GLN A 1 80 ? -10.707 -6.261 4.084 1.00 87.12 80 GLN A C 1
ATOM 653 O O . GLN A 1 80 ? -11.059 -6.745 3.010 1.00 87.12 80 GLN A O 1
ATOM 658 N N . TYR A 1 81 ? -9.511 -5.693 4.245 1.00 90.12 81 TYR A N 1
ATOM 659 C CA . TYR A 1 81 ? -8.536 -5.633 3.168 1.00 90.12 81 TYR A CA 1
ATOM 660 C C . TYR A 1 81 ? -8.043 -7.030 2.795 1.00 90.12 81 TYR A C 1
ATOM 662 O O . TYR A 1 81 ? -7.323 -7.702 3.534 1.00 90.12 81 TYR A O 1
ATOM 670 N N . GLN A 1 82 ? -8.445 -7.446 1.601 1.00 91.69 82 GLN A N 1
ATOM 671 C CA . GLN A 1 82 ? -7.975 -8.653 0.930 1.00 91.69 82 GLN A CA 1
ATOM 672 C C . GLN A 1 82 ? -6.954 -8.311 -0.154 1.00 91.69 82 GLN A C 1
ATOM 674 O O . GLN A 1 82 ? -6.884 -7.174 -0.614 1.00 91.69 82 GLN A O 1
ATOM 679 N N . ARG A 1 83 ? -6.237 -9.330 -0.632 1.00 94.62 83 ARG A N 1
ATOM 680 C CA . ARG A 1 83 ? -5.262 -9.246 -1.728 1.00 94.62 83 ARG A CA 1
ATOM 681 C C . ARG A 1 83 ? -5.747 -8.433 -2.930 1.00 94.62 83 ARG A C 1
ATOM 683 O O . A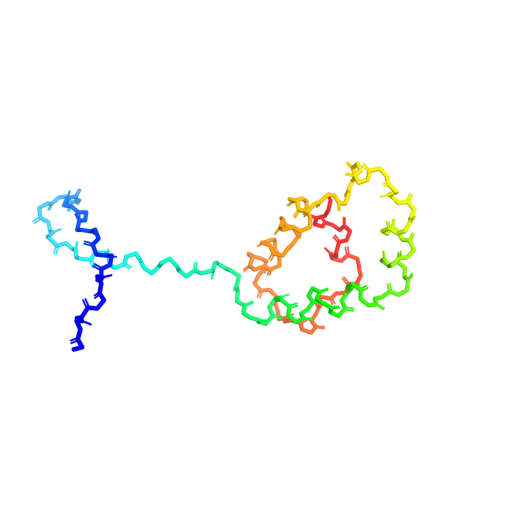RG A 1 83 ? -4.986 -7.640 -3.462 1.00 94.62 83 ARG A O 1
ATOM 690 N N . ILE A 1 84 ? -7.003 -8.598 -3.346 1.00 93.94 84 ILE A N 1
ATOM 691 C CA . ILE A 1 84 ? -7.541 -7.854 -4.493 1.00 93.94 84 ILE A CA 1
ATOM 692 C C . ILE A 1 84 ? -7.507 -6.335 -4.275 1.00 93.94 84 ILE A C 1
ATOM 694 O O . ILE A 1 84 ? -7.205 -5.596 -5.198 1.00 93.94 84 ILE A O 1
ATOM 698 N N . HIS A 1 85 ? -7.711 -5.866 -3.044 1.00 94.06 85 HIS A N 1
ATOM 699 C CA . HIS A 1 85 ? -7.667 -4.442 -2.713 1.00 94.06 85 HIS A CA 1
ATOM 700 C C . HIS A 1 85 ? -6.254 -3.871 -2.815 1.00 94.06 85 HIS A C 1
ATOM 702 O O . HIS A 1 85 ? -6.106 -2.701 -3.142 1.00 94.06 85 HIS A O 1
ATOM 708 N N . PHE A 1 86 ? -5.228 -4.689 -2.554 1.00 94.69 86 PHE A N 1
ATOM 709 C CA . PHE A 1 86 ? -3.837 -4.295 -2.768 1.00 94.69 86 PHE A CA 1
ATOM 710 C C . PHE A 1 86 ? -3.599 -3.979 -4.245 1.00 94.69 86 PHE A C 1
ATOM 712 O O . PHE A 1 86 ? -3.128 -2.897 -4.560 1.00 94.69 86 PHE A O 1
ATOM 719 N N . PHE A 1 87 ? -3.995 -4.887 -5.141 1.00 94.88 87 PHE A N 1
ATOM 720 C CA . PHE A 1 87 ? -3.802 -4.717 -6.584 1.00 94.88 87 PHE A CA 1
ATOM 721 C C . PHE A 1 87 ? -4.713 -3.661 -7.211 1.00 94.88 87 PHE A C 1
ATOM 723 O O . PHE A 1 87 ? -4.332 -3.060 -8.199 1.00 94.88 87 PHE A O 1
ATOM 730 N N . LEU A 1 88 ? -5.903 -3.416 -6.656 1.00 93.56 88 LEU A N 1
ATOM 731 C CA . LEU A 1 88 ? -6.768 -2.321 -7.114 1.00 93.56 88 LEU A CA 1
ATOM 732 C C . LEU A 1 88 ? -6.216 -0.936 -6.754 1.00 93.56 88 LEU A C 1
ATOM 734 O O . LEU A 1 88 ? -6.611 0.053 -7.364 1.00 93.56 88 LEU A O 1
ATOM 738 N N . ALA A 1 89 ? -5.370 -0.859 -5.728 1.00 93.44 89 ALA A N 1
ATOM 739 C CA . ALA A 1 89 ? -4.782 0.385 -5.248 1.00 93.44 89 ALA A CA 1
ATOM 740 C C . ALA A 1 89 ? -3.369 0.646 -5.802 1.00 93.44 89 ALA A C 1
ATOM 742 O O . ALA A 1 89 ? -2.802 1.694 -5.486 1.00 93.44 89 ALA A O 1
ATOM 743 N N . LEU A 1 90 ? -2.810 -0.310 -6.553 1.00 91.19 90 LEU A N 1
ATOM 744 C CA . LEU A 1 90 ? -1.47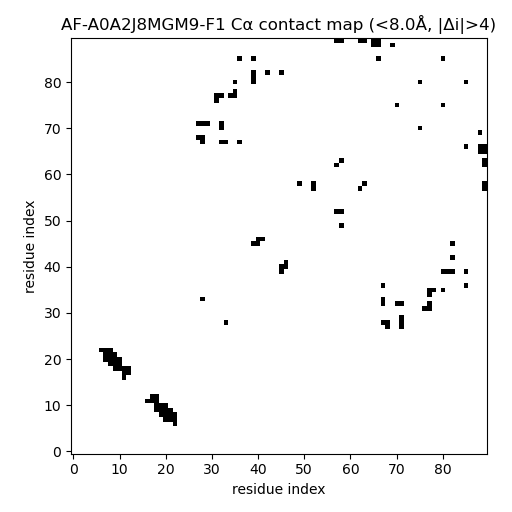0 -0.295 -7.142 1.00 91.19 90 LEU A CA 1
ATOM 745 C C . LEU A 1 90 ? -1.567 0.047 -8.634 1.00 91.19 90 LEU A C 1
ATOM 747 O O . LEU A 1 90 ? -0.798 0.925 -9.076 1.00 91.19 90 LEU A O 1
#